Protein AF-A0A553AVE4-F1 (afdb_monomer_lite)

Structure (mmCIF, N/CA/C/O backbone):
data_AF-A0A553AVE4-F1
#
_entry.id   AF-A0A553AVE4-F1
#
loop_
_atom_site.group_PDB
_atom_site.id
_atom_site.type_symbol
_atom_site.label_atom_id
_atom_site.label_alt_id
_atom_site.label_comp_id
_atom_site.label_asym_id
_atom_site.label_entity_id
_atom_site.label_seq_id
_atom_site.pdbx_PDB_ins_code
_atom_site.Cartn_x
_atom_site.Cartn_y
_atom_site.Cartn_z
_atom_site.occupancy
_atom_site.B_iso_or_equiv
_atom_site.auth_seq_id
_atom_site.auth_comp_id
_atom_site.auth_asym_id
_atom_site.auth_atom_id
_atom_site.pdbx_PDB_model_num
ATOM 1 N N . MET A 1 1 ? -8.980 -1.947 23.702 1.00 70.31 1 MET A N 1
ATOM 2 C CA . MET A 1 1 ? -8.219 -2.643 22.634 1.00 70.31 1 MET A CA 1
ATOM 3 C C . MET A 1 1 ? -8.752 -2.371 21.223 1.00 70.31 1 MET A C 1
ATOM 5 O O . MET A 1 1 ? -7.942 -2.125 20.341 1.00 70.31 1 MET A O 1
ATOM 9 N N . GLN A 1 2 ? -10.072 -2.336 20.990 1.00 76.38 2 GLN A N 1
ATOM 10 C CA . GLN A 1 2 ? -10.651 -2.140 19.644 1.00 76.38 2 GLN A CA 1
ATOM 11 C C . GLN A 1 2 ? -10.227 -0.837 18.935 1.00 76.38 2 GLN A C 1
ATOM 13 O O . GLN A 1 2 ? -9.923 -0.867 17.747 1.00 76.38 2 GLN A O 1
ATOM 18 N N . ARG A 1 3 ? -10.111 0.289 19.659 1.00 75.25 3 ARG A N 1
ATOM 19 C CA . ARG A 1 3 ? -9.611 1.563 19.094 1.00 75.25 3 ARG A CA 1
ATOM 20 C C . ARG A 1 3 ? -8.182 1.462 18.559 1.00 75.25 3 ARG A C 1
ATOM 22 O O . ARG A 1 3 ? -7.893 1.978 17.488 1.00 75.25 3 ARG A O 1
ATOM 29 N N . PHE A 1 4 ? -7.312 0.768 19.291 1.00 80.12 4 PHE A N 1
ATOM 30 C CA . PHE A 1 4 ? -5.915 0.573 18.904 1.00 80.12 4 PHE A CA 1
ATOM 31 C C . PHE A 1 4 ? -5.814 -0.263 17.622 1.00 80.12 4 PHE A C 1
ATOM 33 O O . PHE A 1 4 ? -5.124 0.125 16.686 1.00 80.12 4 PHE A O 1
ATOM 40 N N . PHE A 1 5 ? -6.592 -1.348 17.535 1.00 82.38 5 PHE A N 1
ATOM 41 C CA . PHE A 1 5 ? -6.709 -2.153 16.316 1.0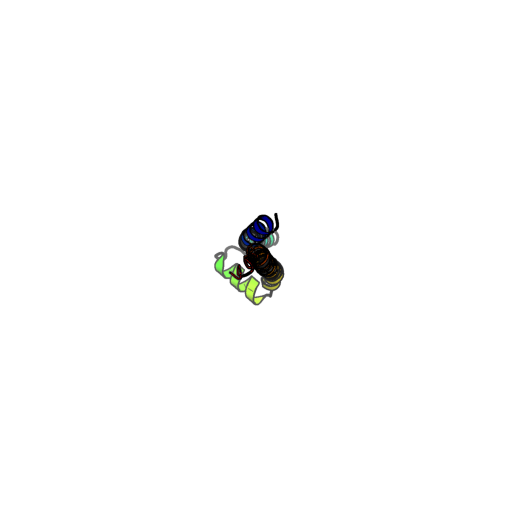0 82.38 5 PHE A CA 1
ATOM 42 C C . PHE A 1 5 ? -7.263 -1.357 15.125 1.00 82.38 5 PHE A C 1
ATOM 44 O O . PHE A 1 5 ? -6.742 -1.482 14.022 1.00 82.38 5 PHE A O 1
ATOM 51 N N . GLY A 1 6 ? -8.279 -0.512 15.335 1.00 80.50 6 GLY A N 1
ATOM 52 C CA . GLY A 1 6 ? -8.848 0.326 14.275 1.00 80.50 6 GLY A CA 1
ATOM 53 C C . GLY A 1 6 ? -7.844 1.326 13.688 1.00 80.50 6 GLY A C 1
ATOM 54 O O . GLY A 1 6 ? -7.756 1.459 12.470 1.00 80.50 6 GLY A O 1
ATOM 55 N N . ILE A 1 7 ? -7.044 1.975 14.542 1.00 84.75 7 ILE A N 1
ATOM 56 C CA . ILE A 1 7 ? -5.965 2.883 14.114 1.00 84.75 7 ILE A CA 1
ATOM 57 C C . ILE A 1 7 ? -4.870 2.107 13.374 1.00 84.75 7 ILE A C 1
ATOM 59 O O . ILE A 1 7 ? -4.422 2.535 12.314 1.00 84.75 7 ILE A O 1
ATOM 63 N N . LEU A 1 8 ? -4.471 0.945 13.896 1.00 88.69 8 LEU A N 1
ATOM 64 C CA . LEU A 1 8 ? -3.436 0.115 13.283 1.00 88.69 8 LEU A CA 1
ATOM 65 C C . LEU A 1 8 ? -3.837 -0.356 11.877 1.00 88.69 8 LEU A C 1
ATOM 67 O O . LEU A 1 8 ? -3.026 -0.280 10.961 1.00 88.69 8 LEU A O 1
ATOM 71 N N . LEU A 1 9 ? -5.097 -0.755 11.677 1.00 86.56 9 LEU A N 1
ATOM 72 C CA . LEU A 1 9 ? -5.640 -1.120 10.361 1.00 86.56 9 LEU A CA 1
ATOM 73 C C . LEU A 1 9 ? -5.665 0.067 9.383 1.00 86.56 9 LEU A C 1
ATOM 75 O O . LEU A 1 9 ? -5.334 -0.096 8.209 1.00 86.56 9 LEU A O 1
ATOM 79 N N . LEU A 1 10 ? -6.006 1.264 9.870 1.00 86.19 10 LEU A N 1
ATOM 80 C CA . LEU A 1 10 ? -6.002 2.492 9.069 1.00 86.19 10 LEU A CA 1
ATOM 81 C C . LEU A 1 10 ? -4.602 2.932 8.642 1.00 86.19 10 LEU A C 1
ATOM 83 O O . LEU A 1 10 ? -4.471 3.528 7.582 1.00 86.19 10 LEU A O 1
ATOM 87 N N . ILE A 1 11 ? -3.576 2.644 9.443 1.00 88.75 11 ILE A N 1
ATOM 88 C CA . ILE A 1 11 ? -2.173 2.908 9.098 1.00 88.75 11 ILE A CA 1
ATOM 89 C C . ILE A 1 11 ? -1.619 1.796 8.198 1.00 88.75 11 ILE A C 1
ATOM 91 O O . ILE A 1 11 ? -0.864 2.065 7.266 1.00 88.75 11 ILE A O 1
ATOM 95 N N . ALA A 1 12 ? -2.020 0.546 8.426 1.00 85.31 12 ALA A N 1
ATOM 96 C CA . ALA A 1 12 ? -1.592 -0.581 7.607 1.00 85.31 12 ALA A CA 1
ATOM 97 C C . ALA A 1 12 ? -2.077 -0.459 6.154 1.00 85.31 12 ALA A C 1
ATOM 99 O O . ALA A 1 12 ? -1.326 -0.789 5.243 1.00 85.31 12 ALA A O 1
ATOM 100 N N . ALA A 1 13 ? -3.287 0.057 5.915 1.00 85.00 13 ALA A N 1
ATOM 101 C CA . ALA A 1 13 ? -3.839 0.240 4.570 1.00 85.00 13 ALA A CA 1
ATOM 102 C C . ALA A 1 13 ? -2.964 1.108 3.626 1.00 85.00 13 ALA A C 1
ATOM 104 O O . ALA A 1 13 ? -2.615 0.622 2.547 1.00 85.00 13 ALA A O 1
ATOM 105 N N . PRO A 1 14 ? -2.557 2.348 3.977 1.00 86.44 14 PRO A N 1
ATOM 106 C CA . PRO A 1 14 ? -1.681 3.160 3.136 1.00 86.44 14 PRO A CA 1
ATOM 107 C C . PRO A 1 14 ? -0.271 2.574 3.027 1.00 86.44 14 PRO A C 1
ATOM 109 O O . PRO A 1 14 ? 0.318 2.643 1.953 1.00 86.44 14 PRO A O 1
ATOM 112 N N . ILE A 1 15 ? 0.257 1.946 4.085 1.00 89.38 15 ILE A N 1
ATOM 113 C CA . ILE A 1 15 ? 1.558 1.260 4.022 1.00 89.38 15 ILE A CA 1
ATOM 114 C C . ILE A 1 15 ? 1.507 0.118 3.006 1.00 89.38 15 ILE A C 1
ATOM 116 O O . ILE A 1 15 ? 2.422 -0.031 2.201 1.00 89.38 15 ILE A O 1
ATOM 120 N N . LEU A 1 16 ? 0.428 -0.664 3.009 1.00 86.31 16 LEU A N 1
ATOM 121 C CA . LEU A 1 16 ? 0.243 -1.784 2.095 1.00 86.31 16 LEU A CA 1
ATOM 122 C C . LEU A 1 16 ? 0.068 -1.304 0.650 1.00 86.31 16 LEU A C 1
ATOM 124 O O . LEU A 1 16 ? 0.634 -1.906 -0.256 1.00 86.31 16 LEU A O 1
ATOM 128 N N . LEU A 1 17 ? -0.628 -0.185 0.435 1.00 83.19 17 LEU A N 1
ATOM 129 C CA . LEU A 1 17 ? -0.727 0.484 -0.867 1.00 83.19 17 LEU A CA 1
ATOM 130 C C . LEU A 1 17 ? 0.637 0.950 -1.388 1.00 83.19 17 LEU A C 1
ATOM 132 O O . LEU A 1 17 ? 1.014 0.605 -2.506 1.00 83.19 17 LEU A O 1
ATOM 136 N N . ILE A 1 18 ? 1.387 1.695 -0.572 1.00 87.44 18 ILE A N 1
ATOM 137 C CA . ILE A 1 18 ? 2.712 2.215 -0.936 1.00 87.44 18 ILE A CA 1
ATOM 138 C C . ILE A 1 18 ? 3.673 1.051 -1.192 1.00 87.44 18 ILE A C 1
ATOM 140 O O . ILE A 1 18 ? 4.317 1.000 -2.235 1.00 87.44 18 ILE A O 1
ATOM 144 N N . GLY A 1 19 ? 3.723 0.079 -0.282 1.00 85.75 19 GLY A N 1
ATOM 145 C CA . GLY A 1 19 ? 4.575 -1.100 -0.403 1.00 85.75 19 GLY A CA 1
ATOM 146 C C . GLY A 1 19 ? 4.251 -1.936 -1.638 1.00 85.75 19 GLY A C 1
ATOM 147 O O . GLY A 1 19 ? 5.166 -2.367 -2.329 1.00 85.75 19 GLY A O 1
ATOM 148 N N . SER A 1 20 ? 2.969 -2.108 -1.972 1.00 83.19 20 SER A N 1
ATOM 149 C CA . SER A 1 20 ? 2.557 -2.832 -3.183 1.00 83.19 20 SER A CA 1
ATOM 150 C C . SER A 1 20 ? 2.936 -2.084 -4.458 1.00 83.19 20 SER A C 1
ATOM 152 O O . SER A 1 20 ? 3.332 -2.708 -5.438 1.00 83.19 20 SER A O 1
ATOM 154 N N . PHE A 1 21 ? 2.861 -0.752 -4.443 1.00 81.56 21 PHE A N 1
ATOM 155 C CA . PHE A 1 21 ? 3.304 0.080 -5.558 1.00 81.56 21 PHE A CA 1
ATOM 156 C C . PHE A 1 21 ? 4.822 -0.019 -5.757 1.00 81.56 21 PHE A C 1
ATOM 158 O O . PHE A 1 21 ? 5.272 -0.288 -6.866 1.00 81.56 21 PHE A O 1
ATOM 165 N N . LEU A 1 22 ? 5.614 0.091 -4.684 1.00 82.75 22 LEU A N 1
ATOM 166 C CA . LEU A 1 22 ? 7.063 -0.132 -4.741 1.00 82.75 22 LEU A CA 1
ATOM 167 C C . LEU A 1 22 ? 7.406 -1.555 -5.200 1.00 82.75 22 LEU A C 1
ATOM 169 O O . LEU A 1 22 ? 8.264 -1.729 -6.059 1.00 82.75 22 LEU A O 1
ATOM 173 N N . ALA A 1 23 ? 6.727 -2.574 -4.675 1.00 82.19 23 ALA A N 1
ATOM 174 C CA . ALA A 1 23 ? 6.958 -3.959 -5.076 1.00 82.19 23 ALA A CA 1
ATOM 175 C C . ALA A 1 23 ? 6.667 -4.166 -6.568 1.00 82.19 23 ALA A C 1
ATOM 177 O O . ALA A 1 23 ? 7.434 -4.834 -7.252 1.00 82.19 23 ALA A O 1
ATOM 178 N N . PHE A 1 24 ? 5.605 -3.549 -7.090 1.00 80.06 24 PHE A N 1
ATOM 179 C CA . PHE A 1 24 ? 5.292 -3.573 -8.516 1.00 80.06 24 PHE A CA 1
ATOM 180 C C . PHE A 1 24 ? 6.377 -2.892 -9.359 1.00 80.06 24 PHE A C 1
ATOM 182 O O . PHE A 1 24 ? 6.767 -3.444 -10.383 1.00 80.06 24 PHE A O 1
ATOM 189 N N . PHE A 1 25 ? 6.912 -1.748 -8.910 1.00 75.06 25 PHE A N 1
ATOM 190 C CA . PHE A 1 25 ? 8.056 -1.085 -9.549 1.00 75.06 25 PHE A CA 1
ATOM 191 C C . PHE A 1 25 ? 9.262 -2.023 -9.648 1.00 75.06 25 PHE A C 1
ATOM 193 O O . PHE A 1 25 ? 9.774 -2.253 -10.741 1.00 75.06 25 PHE A O 1
ATOM 200 N N . TYR A 1 26 ? 9.662 -2.613 -8.522 1.00 76.31 26 TYR A N 1
ATOM 201 C CA . TYR A 1 26 ? 10.796 -3.531 -8.476 1.00 76.31 26 TYR A CA 1
ATOM 202 C C . TYR A 1 26 ? 10.569 -4.781 -9.323 1.00 76.31 26 TYR A C 1
ATOM 204 O O . TYR A 1 26 ? 11.479 -5.205 -10.023 1.00 76.31 26 TYR A O 1
ATOM 212 N N . LEU A 1 27 ? 9.371 -5.371 -9.287 1.00 76.50 27 LEU A N 1
ATOM 213 C CA . LEU A 1 27 ? 9.045 -6.553 -10.086 1.00 76.50 27 LEU A CA 1
ATOM 214 C C . LEU A 1 27 ? 9.066 -6.258 -11.586 1.00 76.50 27 LEU A C 1
ATOM 216 O O . LEU A 1 27 ? 9.524 -7.106 -12.347 1.00 76.50 27 LEU A O 1
ATOM 220 N N . LEU A 1 28 ? 8.611 -5.074 -12.009 1.00 73.88 28 LEU A N 1
ATOM 221 C CA . LEU A 1 28 ? 8.700 -4.652 -13.406 1.00 73.88 28 LEU A CA 1
ATOM 222 C C . LEU A 1 28 ? 10.156 -4.547 -13.865 1.00 73.88 28 LEU A C 1
ATOM 224 O O . LEU A 1 28 ? 10.507 -5.082 -14.915 1.00 73.88 28 LEU A O 1
ATOM 228 N N . GLU A 1 29 ? 11.008 -3.898 -13.069 1.00 71.06 29 GLU A N 1
ATOM 229 C CA . GLU A 1 29 ? 12.436 -3.781 -13.375 1.00 71.06 29 GLU A CA 1
ATOM 230 C C . GLU A 1 29 ? 13.132 -5.148 -13.370 1.00 71.06 29 GLU A C 1
ATOM 232 O O . GLU A 1 29 ? 13.930 -5.437 -14.262 1.00 71.06 29 GLU A O 1
ATOM 237 N N . LEU A 1 30 ? 12.789 -6.027 -12.423 1.00 70.44 30 LEU A N 1
ATOM 238 C CA . LEU A 1 30 ? 13.340 -7.381 -12.346 1.00 70.44 30 LEU A CA 1
ATOM 239 C C . LEU A 1 30 ? 12.924 -8.236 -13.552 1.00 70.44 30 LEU A C 1
ATOM 241 O O . LEU A 1 30 ? 13.754 -8.937 -14.130 1.00 70.44 30 LEU A O 1
ATOM 245 N N . ALA A 1 31 ? 11.653 -8.155 -13.959 1.00 67.50 31 ALA A N 1
ATOM 246 C CA . ALA A 1 31 ? 11.135 -8.851 -15.133 1.00 67.50 31 ALA A CA 1
ATOM 247 C C . ALA A 1 31 ? 11.804 -8.353 -16.427 1.00 67.50 31 ALA A C 1
ATOM 249 O O . ALA A 1 31 ? 12.171 -9.162 -17.278 1.00 67.50 31 ALA A O 1
ATOM 250 N N . CYS A 1 32 ? 12.038 -7.041 -16.534 1.00 66.31 32 CYS A N 1
ATOM 251 C CA . CYS A 1 32 ? 12.823 -6.425 -17.606 1.00 66.31 32 CYS A CA 1
ATOM 252 C C . CYS A 1 32 ? 14.294 -6.875 -17.605 1.00 66.31 32 CYS A C 1
ATOM 254 O O . CYS A 1 32 ? 14.885 -7.049 -18.666 1.00 66.31 32 CYS A O 1
ATOM 256 N N . GLY A 1 33 ? 14.904 -7.054 -16.429 1.00 58.97 33 GLY A N 1
ATOM 257 C CA . GLY A 1 33 ? 16.310 -7.448 -16.295 1.00 58.97 33 GLY A CA 1
ATOM 258 C C . GLY A 1 33 ? 16.587 -8.919 -16.619 1.00 58.97 33 GLY A C 1
ATOM 259 O O . GLY A 1 33 ? 17.704 -9.262 -17.000 1.00 58.97 33 GLY A O 1
ATOM 260 N N . MET A 1 34 ? 15.583 -9.792 -16.490 1.00 61.19 34 MET A N 1
ATOM 261 C CA . MET A 1 34 ? 15.718 -11.233 -16.734 1.00 61.19 34 MET A CA 1
ATOM 262 C C . MET A 1 34 ? 15.442 -11.655 -18.183 1.00 61.19 34 MET A C 1
ATOM 264 O O . MET A 1 34 ? 15.887 -12.731 -18.583 1.00 61.19 34 MET A O 1
ATOM 268 N N . ASN A 1 35 ? 14.742 -10.836 -18.976 1.00 53.53 35 ASN A N 1
ATOM 269 C CA . ASN A 1 35 ? 14.504 -11.109 -20.392 1.00 53.53 35 ASN A CA 1
ATOM 270 C C . ASN A 1 35 ? 15.376 -10.176 -21.241 1.00 53.53 35 ASN A C 1
ATOM 272 O O . ASN A 1 35 ? 15.123 -8.983 -21.372 1.00 53.53 35 ASN A O 1
ATOM 276 N N . THR A 1 36 ? 16.470 -10.725 -21.758 1.00 49.84 36 THR A N 1
ATOM 277 C CA . THR A 1 36 ? 17.508 -10.009 -22.500 1.00 49.84 36 THR A CA 1
ATOM 278 C C . THR A 1 36 ? 16.936 -9.244 -23.697 1.00 49.84 36 THR A C 1
ATOM 280 O O . THR A 1 36 ? 16.242 -9.839 -24.516 1.00 49.84 36 THR A O 1
ATOM 283 N N . THR A 1 37 ? 17.350 -7.976 -23.834 1.00 47.41 37 THR A N 1
ATOM 284 C CA . THR A 1 37 ? 17.031 -6.970 -24.875 1.00 47.41 37 THR A CA 1
ATOM 285 C C . THR A 1 37 ? 15.794 -6.097 -24.598 1.00 47.41 37 THR A C 1
ATOM 287 O O . THR A 1 37 ? 14.668 -6.507 -24.834 1.00 47.41 37 THR A O 1
ATOM 290 N N . GLY A 1 38 ? 15.995 -4.841 -24.164 1.00 46.00 38 GLY A N 1
ATOM 291 C CA . GLY A 1 38 ? 15.020 -3.782 -24.485 1.00 46.00 38 GLY A CA 1
ATOM 292 C C . GLY A 1 38 ? 14.698 -2.702 -23.452 1.00 46.00 38 GLY A C 1
ATOM 293 O O . GLY A 1 38 ? 14.364 -1.600 -23.875 1.00 46.00 38 GLY A O 1
ATOM 294 N N . CYS A 1 39 ? 14.823 -2.916 -22.139 1.00 53.91 39 CYS A N 1
ATOM 295 C CA . CYS A 1 39 ? 14.399 -1.890 -21.166 1.00 53.91 39 CYS A CA 1
ATOM 296 C C . CYS A 1 39 ? 15.472 -0.799 -20.940 1.00 53.91 39 CYS A C 1
ATOM 298 O O . CYS A 1 39 ? 15.914 -0.553 -19.826 1.00 53.91 39 CYS A O 1
ATOM 300 N N . HIS A 1 40 ? 15.890 -0.126 -22.018 1.00 51.72 40 HIS A N 1
ATOM 301 C CA . HIS A 1 40 ? 16.520 1.204 -21.978 1.00 51.72 40 HIS A CA 1
ATOM 302 C C . HIS A 1 40 ? 15.471 2.328 -22.084 1.00 51.72 40 HIS A C 1
ATOM 304 O O . HIS A 1 40 ? 15.801 3.482 -22.356 1.00 51.72 40 HIS A O 1
ATOM 310 N N . GLN A 1 41 ? 14.190 2.005 -21.914 1.00 55.78 41 GLN A N 1
ATOM 311 C CA . GLN A 1 41 ? 13.122 2.992 -21.913 1.00 55.78 41 GLN A CA 1
ATOM 312 C C . GLN A 1 41 ? 13.021 3.682 -20.553 1.00 55.78 41 GLN A C 1
ATOM 314 O O . GLN A 1 41 ? 13.205 3.065 -19.504 1.00 55.78 41 GLN A O 1
ATOM 319 N N . ALA A 1 42 ? 12.708 4.980 -20.577 1.00 58.78 42 ALA A N 1
ATOM 320 C CA . ALA A 1 42 ? 12.392 5.737 -19.374 1.00 58.78 42 ALA A CA 1
ATOM 321 C C . ALA A 1 42 ? 11.292 5.004 -18.595 1.00 58.78 42 ALA A C 1
ATOM 323 O O . ALA A 1 42 ? 10.313 4.560 -19.195 1.00 58.78 42 ALA A O 1
ATOM 324 N N . THR A 1 43 ? 11.430 4.914 -17.271 1.00 60.19 43 THR A N 1
ATOM 325 C CA . THR A 1 43 ? 10.546 4.164 -16.361 1.00 60.19 43 THR A CA 1
ATOM 326 C C . THR A 1 43 ? 9.059 4.387 -16.670 1.00 60.19 43 THR A C 1
ATOM 328 O O . THR A 1 43 ? 8.271 3.452 -16.623 1.00 60.19 43 THR A O 1
ATOM 331 N N . GLY A 1 44 ? 8.675 5.595 -17.108 1.00 59.25 44 GLY A N 1
ATOM 332 C CA . GLY A 1 44 ? 7.314 5.938 -17.540 1.00 59.25 44 GLY A CA 1
ATOM 333 C C . GLY A 1 44 ? 6.728 5.110 -18.699 1.00 59.25 44 GLY A C 1
ATOM 334 O O . GLY A 1 44 ? 5.522 4.873 -18.704 1.00 59.25 44 GLY A O 1
ATOM 335 N N . GLN A 1 45 ? 7.533 4.645 -19.660 1.00 61.72 45 GLN A N 1
ATOM 336 C CA . GLN A 1 45 ? 7.041 3.832 -20.785 1.00 61.72 45 GLN A CA 1
ATOM 337 C C . GLN A 1 45 ? 6.774 2.380 -20.376 1.00 61.72 45 GLN A C 1
ATOM 339 O O . GLN A 1 45 ? 5.783 1.802 -20.813 1.00 61.72 45 GLN A O 1
ATOM 344 N N . LEU A 1 46 ? 7.559 1.842 -19.440 1.00 64.12 46 LEU A N 1
ATOM 345 C CA . LEU A 1 46 ? 7.336 0.510 -18.872 1.00 64.12 46 LEU A CA 1
ATOM 346 C C . LEU A 1 46 ? 6.006 0.433 -18.105 1.00 64.12 46 LEU A C 1
ATOM 348 O O . LEU A 1 46 ? 5.279 -0.554 -18.212 1.00 64.12 46 LEU A O 1
ATOM 352 N N . TYR A 1 47 ? 5.624 1.504 -17.398 1.00 64.25 47 TYR A N 1
ATOM 353 C CA . TYR A 1 47 ? 4.291 1.591 -16.789 1.00 64.25 47 TYR A CA 1
ATOM 354 C C . TYR A 1 47 ? 3.183 1.663 -17.832 1.00 64.25 47 TYR A C 1
ATOM 356 O O . TYR A 1 47 ? 2.165 0.997 -17.667 1.00 64.25 47 TYR A O 1
ATOM 364 N N . ALA A 1 48 ? 3.359 2.441 -18.902 1.00 63.66 48 ALA A N 1
ATOM 365 C CA . ALA A 1 48 ? 2.359 2.537 -19.965 1.00 63.66 48 ALA A CA 1
ATOM 366 C C . ALA A 1 48 ? 2.114 1.173 -20.638 1.00 63.66 48 ALA A C 1
ATOM 368 O O . ALA A 1 48 ? 0.965 0.792 -20.877 1.00 63.66 48 ALA A O 1
ATOM 369 N N . GLU A 1 49 ? 3.171 0.394 -20.863 1.00 66.94 49 GLU A N 1
ATOM 370 C CA . GLU A 1 49 ? 3.068 -0.971 -21.384 1.00 66.94 49 GLU A CA 1
ATOM 371 C C . GLU A 1 49 ? 2.445 -1.940 -20.370 1.00 66.94 49 GLU A C 1
ATOM 373 O O . GLU A 1 49 ? 1.571 -2.730 -20.723 1.00 66.94 49 GLU A O 1
ATOM 378 N N . ALA A 1 50 ? 2.786 -1.848 -19.084 1.00 65.62 50 ALA A N 1
ATOM 379 C CA . ALA A 1 50 ? 2.152 -2.655 -18.037 1.00 65.62 50 ALA A CA 1
ATOM 380 C C . ALA A 1 50 ? 0.654 -2.334 -17.839 1.00 65.62 50 ALA A C 1
ATOM 382 O O . ALA A 1 50 ? -0.145 -3.213 -17.506 1.00 65.62 50 ALA A O 1
ATOM 383 N N . ILE A 1 51 ? 0.252 -1.080 -18.064 1.00 65.75 51 ILE A N 1
ATOM 384 C CA . ILE A 1 51 ? -1.153 -0.652 -18.031 1.00 65.75 51 ILE A CA 1
ATOM 385 C C . ILE A 1 51 ? -1.908 -1.230 -19.232 1.00 65.75 51 ILE A C 1
ATOM 387 O O . ILE A 1 51 ? -2.992 -1.787 -19.067 1.00 65.75 51 ILE A O 1
ATO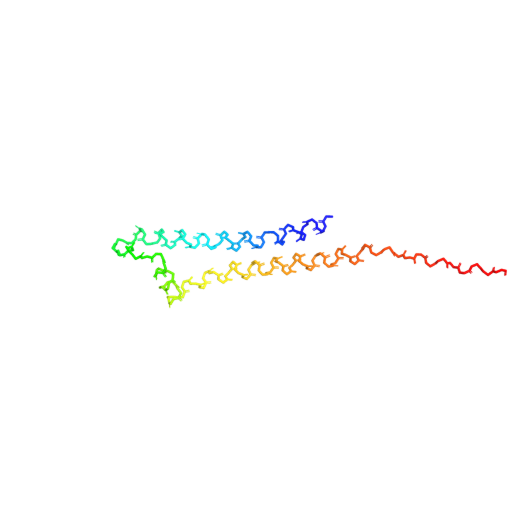M 391 N N . THR A 1 52 ? -1.333 -1.131 -20.430 1.00 66.50 52 THR A N 1
ATOM 392 C CA . THR A 1 52 ? -1.973 -1.584 -21.677 1.00 66.50 52 THR A CA 1
ATOM 393 C C . THR A 1 52 ? -1.989 -3.106 -21.830 1.00 66.50 52 THR A C 1
ATOM 395 O O . THR A 1 52 ? -2.947 -3.650 -22.371 1.00 66.50 52 THR A O 1
ATOM 398 N N . SER A 1 53 ? -0.992 -3.809 -21.287 1.00 68.75 53 SER A N 1
ATOM 399 C CA . SER A 1 53 ? -0.927 -5.280 -21.250 1.00 68.75 53 SER A CA 1
ATOM 400 C C . SER A 1 53 ? -1.815 -5.919 -20.175 1.00 68.75 53 SER A C 1
ATOM 402 O O . SER A 1 53 ? -1.924 -7.142 -20.113 1.00 68.75 53 SER A O 1
ATOM 404 N N . GLY A 1 54 ? -2.457 -5.120 -19.316 1.00 64.38 54 GLY A N 1
ATOM 405 C CA . GLY A 1 54 ? -3.325 -5.621 -18.248 1.00 64.38 54 GLY A CA 1
ATOM 406 C C . GLY A 1 54 ? -2.584 -6.112 -16.999 1.00 64.38 54 GLY A C 1
ATOM 407 O O . GLY A 1 54 ? -3.234 -6.542 -16.045 1.00 64.38 54 GLY A O 1
ATOM 408 N N . ALA A 1 55 ? -1.253 -5.985 -16.934 1.00 67.75 55 ALA A N 1
ATOM 409 C CA . ALA A 1 55 ? -0.465 -6.308 -15.739 1.00 67.75 55 ALA A CA 1
ATOM 410 C C . ALA A 1 55 ? -0.850 -5.441 -14.521 1.00 67.75 55 ALA A C 1
ATOM 412 O O . ALA A 1 55 ? -0.681 -5.860 -13.375 1.00 67.75 55 ALA A O 1
ATOM 413 N N . ILE A 1 56 ? -1.466 -4.273 -14.750 1.00 68.50 56 ILE A N 1
ATOM 414 C CA . ILE A 1 56 ? -2.064 -3.434 -13.700 1.00 68.50 56 ILE A CA 1
ATOM 415 C C . ILE A 1 56 ? -3.176 -4.136 -12.903 1.00 68.50 56 ILE A C 1
ATOM 417 O O . ILE A 1 56 ? -3.462 -3.739 -11.775 1.00 68.50 56 ILE A O 1
ATOM 421 N N . ALA A 1 57 ? -3.769 -5.219 -13.420 1.00 71.56 57 ALA A N 1
ATOM 422 C CA . ALA A 1 57 ? -4.731 -6.023 -12.667 1.00 71.56 57 ALA A CA 1
ATOM 423 C C . ALA A 1 57 ? -4.131 -6.592 -11.366 1.00 71.56 57 ALA A C 1
ATOM 425 O O . ALA A 1 57 ? -4.846 -6.775 -10.382 1.00 71.56 57 ALA A O 1
ATOM 426 N N . ILE A 1 58 ? -2.808 -6.789 -11.320 1.00 72.88 58 ILE A N 1
ATOM 427 C CA . ILE A 1 58 ? -2.086 -7.230 -10.118 1.00 72.88 58 ILE A CA 1
ATOM 428 C C . ILE A 1 58 ? -2.173 -6.173 -9.002 1.00 72.88 58 ILE A C 1
ATOM 430 O O . ILE A 1 58 ? -2.197 -6.532 -7.828 1.00 72.88 58 ILE A O 1
ATOM 434 N N . LEU A 1 59 ? -2.309 -4.884 -9.344 1.00 73.69 59 LEU A N 1
ATOM 435 C CA . LEU A 1 59 ? -2.489 -3.788 -8.382 1.00 73.69 59 LEU A CA 1
ATOM 436 C C . LEU A 1 59 ? -3.925 -3.690 -7.833 1.00 73.69 59 LEU A C 1
ATOM 438 O O . LEU A 1 59 ? -4.137 -3.056 -6.798 1.00 73.69 59 LEU A O 1
ATOM 442 N N . LEU A 1 60 ? -4.908 -4.357 -8.450 1.00 79.06 60 LEU A N 1
ATOM 443 C CA . LEU A 1 60 ? -6.290 -4.369 -7.950 1.00 79.06 60 LEU A CA 1
ATOM 444 C C . LEU A 1 60 ? -6.422 -5.149 -6.640 1.00 79.06 60 LEU A C 1
ATOM 446 O O . LEU A 1 60 ? -7.180 -4.746 -5.761 1.00 79.06 60 LEU A O 1
ATOM 450 N N . VAL A 1 61 ? -5.666 -6.240 -6.485 1.00 83.56 61 VAL A N 1
ATOM 451 C CA . VAL A 1 61 ? -5.677 -7.073 -5.272 1.00 83.56 61 VAL A CA 1
ATOM 452 C C . VAL A 1 61 ? -5.235 -6.282 -4.030 1.00 83.56 61 VAL A C 1
ATOM 454 O O . VAL A 1 61 ? -6.009 -6.222 -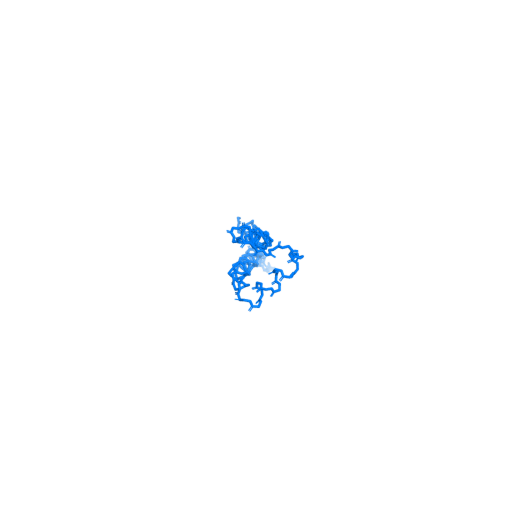3.070 1.00 83.56 61 VAL A O 1
ATOM 457 N N . PRO A 1 62 ? -4.059 -5.622 -4.009 1.00 82.50 62 PRO A N 1
ATOM 458 C CA . PRO A 1 62 ? -3.657 -4.811 -2.867 1.00 82.50 62 PRO A CA 1
ATOM 459 C C . PRO A 1 62 ? -4.543 -3.574 -2.680 1.00 82.50 62 PRO A C 1
ATOM 461 O O . PRO A 1 62 ? -4.778 -3.190 -1.536 1.00 82.50 62 PRO A O 1
ATOM 464 N N . MET A 1 63 ? -5.102 -2.985 -3.749 1.00 82.81 63 MET A N 1
ATOM 465 C CA . MET A 1 63 ? -6.096 -1.909 -3.617 1.00 82.81 63 MET A CA 1
ATOM 466 C C . MET A 1 63 ? -7.363 -2.375 -2.895 1.00 82.81 63 MET A C 1
ATOM 468 O O . MET A 1 63 ? -7.811 -1.716 -1.957 1.00 82.81 63 MET A O 1
ATOM 472 N N . ALA A 1 64 ? -7.928 -3.513 -3.301 1.00 86.62 64 ALA A N 1
ATOM 473 C CA . ALA A 1 64 ? -9.115 -4.081 -2.671 1.00 86.62 64 ALA A CA 1
ATOM 474 C C . ALA A 1 64 ? -8.846 -4.439 -1.203 1.00 86.62 64 ALA A C 1
ATOM 476 O O . ALA A 1 64 ? -9.668 -4.147 -0.333 1.00 86.62 64 ALA A O 1
ATOM 477 N N . LEU A 1 65 ? -7.669 -5.003 -0.912 1.00 85.75 65 LEU A N 1
ATOM 478 C CA . LEU A 1 65 ? -7.258 -5.334 0.449 1.00 85.75 65 LEU A CA 1
ATOM 479 C C . LEU A 1 65 ? -7.092 -4.076 1.315 1.00 85.75 65 LEU A C 1
ATOM 481 O O . LEU A 1 65 ? -7.610 -4.025 2.429 1.00 85.75 65 LEU A O 1
ATOM 485 N N . ALA A 1 66 ? -6.429 -3.037 0.802 1.00 85.88 66 ALA A N 1
ATOM 486 C CA . ALA A 1 66 ? -6.263 -1.769 1.506 1.00 85.88 66 ALA A CA 1
ATOM 487 C C . ALA A 1 66 ? -7.614 -1.083 1.772 1.00 85.88 66 ALA A C 1
ATOM 489 O O . ALA A 1 66 ? -7.848 -0.595 2.880 1.00 85.88 66 ALA A O 1
ATOM 490 N N . ALA A 1 67 ? -8.530 -1.101 0.799 1.00 86.19 67 ALA A N 1
ATOM 491 C CA . ALA A 1 67 ? -9.881 -0.571 0.963 1.00 86.19 67 ALA A CA 1
ATOM 492 C C . ALA A 1 67 ? -10.676 -1.345 2.027 1.00 86.19 67 ALA A C 1
ATOM 494 O O . ALA A 1 67 ? -11.309 -0.732 2.888 1.00 86.19 67 ALA A O 1
ATOM 495 N N . ALA A 1 68 ? -10.598 -2.679 2.020 1.00 88.19 68 ALA A N 1
ATOM 496 C CA . ALA A 1 68 ? -11.245 -3.523 3.019 1.00 88.19 68 ALA A CA 1
ATOM 497 C C . ALA A 1 68 ? -10.693 -3.265 4.432 1.00 88.19 68 ALA A C 1
ATOM 499 O O . ALA A 1 68 ? -11.470 -3.103 5.373 1.00 88.19 68 ALA A O 1
ATOM 500 N N . LEU A 1 69 ? -9.368 -3.161 4.584 1.00 87.62 69 LEU A N 1
ATOM 501 C CA . LEU A 1 69 ? -8.712 -2.869 5.864 1.00 87.62 69 LEU A CA 1
ATOM 502 C C . LEU A 1 69 ? -9.067 -1.471 6.384 1.00 87.62 69 LEU A C 1
ATOM 504 O O . LEU A 1 69 ? -9.378 -1.318 7.565 1.00 87.62 69 LEU A O 1
ATOM 508 N N . GLY A 1 70 ? -9.084 -0.463 5.508 1.00 85.94 70 GLY A N 1
ATOM 509 C CA . GLY A 1 70 ? -9.495 0.896 5.855 1.00 85.94 70 GLY A CA 1
ATOM 510 C C . GLY A 1 70 ? -10.964 0.970 6.282 1.00 85.94 70 GLY A C 1
ATOM 511 O O . GLY A 1 70 ? -11.276 1.552 7.322 1.00 85.94 70 GLY A O 1
ATOM 512 N N . ALA A 1 71 ? -11.865 0.321 5.534 1.00 88.94 71 ALA A N 1
ATOM 513 C CA . ALA A 1 71 ? -13.286 0.248 5.870 1.00 88.94 71 ALA A CA 1
ATOM 514 C C . ALA A 1 71 ? -13.522 -0.478 7.205 1.00 88.94 71 ALA A C 1
ATOM 516 O O . ALA A 1 71 ? -14.297 -0.005 8.041 1.00 88.94 71 ALA A O 1
ATOM 517 N N . LEU A 1 72 ? -12.813 -1.586 7.438 1.00 88.06 72 LEU A N 1
ATOM 518 C CA . LEU A 1 72 ? -12.884 -2.349 8.682 1.00 88.06 72 LEU A CA 1
ATOM 519 C C . LEU A 1 72 ? -12.348 -1.540 9.873 1.00 88.06 72 LEU A C 1
ATOM 521 O O . LEU A 1 72 ? -12.996 -1.485 10.920 1.00 88.06 72 LEU A O 1
ATOM 525 N N . GLY A 1 73 ? -11.204 -0.869 9.709 1.00 85.62 73 GLY A N 1
ATOM 526 C CA . GLY A 1 73 ? -10.610 -0.004 10.730 1.00 85.62 73 GLY A CA 1
ATOM 527 C C . GLY A 1 73 ? -11.527 1.160 11.107 1.00 85.62 73 GLY A C 1
ATOM 528 O O . GLY A 1 73 ? -11.768 1.413 12.289 1.00 85.62 73 GLY A O 1
ATOM 529 N N . TRP A 1 74 ? -12.129 1.812 10.111 1.00 86.12 74 TRP A N 1
ATOM 530 C CA . TRP A 1 74 ? -13.105 2.882 10.316 1.00 86.12 74 TRP A CA 1
ATOM 531 C C . TRP A 1 74 ? -14.369 2.402 11.041 1.00 86.12 74 TRP A C 1
ATOM 533 O O . TRP A 1 74 ? -14.859 3.053 11.967 1.00 86.12 74 TRP A O 1
ATOM 543 N N . TRP A 1 75 ? -14.888 1.235 10.662 1.00 86.94 75 TRP A N 1
ATOM 544 C CA . TRP A 1 75 ? -16.055 0.638 11.306 1.00 86.94 75 TRP A CA 1
ATOM 545 C C . TRP A 1 75 ? -15.790 0.263 12.772 1.00 86.94 75 TRP A C 1
ATOM 547 O O . TRP A 1 75 ? -16.615 0.550 13.644 1.00 86.94 75 TRP A O 1
ATOM 557 N N . LEU A 1 76 ? -14.612 -0.298 13.066 1.00 84.56 76 LEU A N 1
ATOM 558 C CA . LEU A 1 76 ? -14.162 -0.594 14.430 1.00 84.56 76 LEU A CA 1
ATOM 559 C C . LEU A 1 76 ? -14.069 0.671 15.289 1.00 84.56 76 LEU A C 1
ATOM 561 O O . LEU A 1 76 ? -14.493 0.661 16.448 1.00 84.56 76 LEU A O 1
ATOM 565 N N . LEU A 1 77 ? -13.569 1.775 14.727 1.00 82.75 77 LEU A N 1
ATOM 566 C CA . LEU A 1 77 ? -13.504 3.059 15.424 1.00 82.75 77 LEU A CA 1
ATOM 567 C C . LEU A 1 77 ? -14.891 3.620 15.741 1.00 82.75 77 LEU A C 1
ATOM 569 O O . LEU A 1 77 ? -15.114 4.062 16.869 1.00 82.75 77 LEU A O 1
ATOM 573 N N . ARG A 1 78 ? -15.840 3.542 14.798 1.00 82.88 78 ARG A N 1
ATOM 574 C CA . ARG A 1 78 ? -17.227 3.979 15.031 1.00 82.88 78 ARG A CA 1
ATOM 575 C C . ARG A 1 78 ? -17.907 3.189 16.146 1.00 82.88 78 ARG A C 1
ATOM 577 O O . ARG A 1 78 ? -18.512 3.793 17.027 1.00 82.88 78 ARG A O 1
ATOM 584 N N . ARG A 1 79 ? -17.780 1.858 16.151 1.00 79.12 79 ARG A N 1
ATOM 585 C CA . ARG A 1 79 ? -18.347 1.017 17.222 1.00 79.12 79 ARG A CA 1
ATOM 586 C C . ARG A 1 79 ? -17.725 1.324 18.578 1.00 79.12 79 ARG A C 1
ATOM 588 O O . ARG A 1 79 ? -18.436 1.525 19.553 1.00 79.12 79 ARG A O 1
ATOM 595 N N . SER A 1 80 ? -16.405 1.480 18.606 1.00 68.88 80 SER A N 1
ATOM 596 C CA . SER A 1 80 ? -15.682 1.820 19.831 1.00 68.88 80 SER A CA 1
ATOM 597 C C . SER A 1 80 ? -16.038 3.206 20.389 1.00 68.88 80 SER A C 1
ATOM 599 O O . SER A 1 80 ? -15.732 3.495 21.544 1.00 68.88 80 SER A O 1
ATOM 601 N N . ALA A 1 81 ? -16.585 4.116 19.578 1.00 61.81 81 ALA A N 1
ATOM 602 C CA . ALA A 1 81 ? -17.059 5.424 20.031 1.00 61.81 81 ALA A CA 1
ATOM 603 C C . ALA A 1 81 ? -18.445 5.332 20.694 1.00 61.81 81 ALA A C 1
ATOM 605 O O . ALA A 1 81 ? -18.679 6.005 21.698 1.00 61.81 81 ALA A O 1
ATOM 606 N N . ALA A 1 82 ? -19.321 4.458 20.187 1.00 60.28 82 ALA A N 1
ATOM 607 C CA . ALA A 1 82 ? -20.670 4.253 20.715 1.00 60.28 82 ALA A CA 1
ATOM 608 C C . ALA A 1 82 ? -20.674 3.672 22.143 1.00 60.28 82 ALA A C 1
ATOM 610 O O . ALA A 1 82 ? -21.454 4.126 22.974 1.00 60.28 82 ALA A O 1
ATOM 611 N N . ASP A 1 83 ? -19.746 2.764 22.462 1.00 57.03 83 ASP A N 1
ATOM 612 C CA . ASP A 1 83 ? -19.623 2.166 23.806 1.00 57.03 83 ASP A CA 1
ATOM 613 C C . ASP A 1 83 ? -19.095 3.132 24.883 1.00 57.03 83 ASP A C 1
ATOM 615 O O . ASP A 1 83 ? -19.102 2.808 26.067 1.00 57.03 83 ASP A O 1
ATOM 619 N N . SER A 1 84 ? -18.617 4.324 24.504 1.00 57.56 84 SER A N 1
ATOM 620 C CA . SER A 1 84 ? -18.076 5.303 25.460 1.00 57.56 84 SER A CA 1
ATOM 621 C C . SER A 1 84 ? -19.059 6.389 25.890 1.00 57.56 84 SER A C 1
ATOM 623 O O . SER A 1 84 ? -18.657 7.295 26.616 1.00 57.56 84 SER A O 1
ATOM 625 N N . ILE A 1 85 ? -20.325 6.327 25.464 1.00 57.38 85 ILE A N 1
ATOM 626 C CA . ILE A 1 85 ? -21.357 7.233 25.976 1.00 57.38 85 ILE A CA 1
ATOM 627 C C . ILE A 1 85 ? -21.663 6.795 27.414 1.00 57.38 85 ILE A C 1
ATOM 629 O O . ILE A 1 85 ? -22.211 5.705 27.595 1.00 57.38 85 ILE A O 1
ATOM 633 N N . PRO A 1 86 ? -21.334 7.591 28.452 1.00 49.62 86 PRO A N 1
ATOM 634 C CA . PRO A 1 86 ? -21.809 7.275 29.785 1.00 49.62 86 PRO A CA 1
ATOM 635 C C . PRO A 1 86 ? -23.333 7.334 29.729 1.00 49.62 86 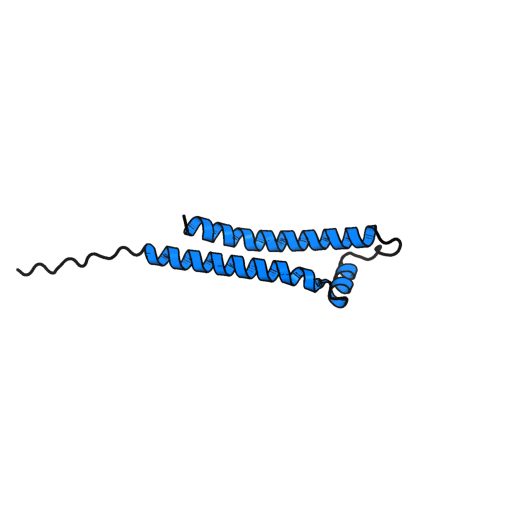PRO A C 1
ATOM 637 O O . PRO A 1 86 ? -23.908 8.368 29.379 1.00 49.62 86 PRO A O 1
ATOM 640 N N . VAL A 1 87 ? -23.991 6.217 30.043 1.00 59.09 87 VAL A N 1
ATOM 641 C CA . VAL A 1 87 ? -25.409 6.221 30.395 1.00 59.09 87 VAL A CA 1
ATOM 642 C C . VAL A 1 87 ? -25.529 7.239 31.518 1.00 59.09 87 VAL A C 1
ATOM 644 O O . VAL A 1 87 ? -25.094 6.989 32.640 1.00 59.09 87 VAL A O 1
ATOM 647 N N . ARG A 1 88 ? -26.038 8.429 31.189 1.00 56.09 88 ARG A N 1
ATOM 648 C CA . ARG A 1 88 ? -26.432 9.430 32.168 1.00 56.09 88 ARG A CA 1
ATOM 649 C C . ARG A 1 88 ? -27.514 8.742 32.981 1.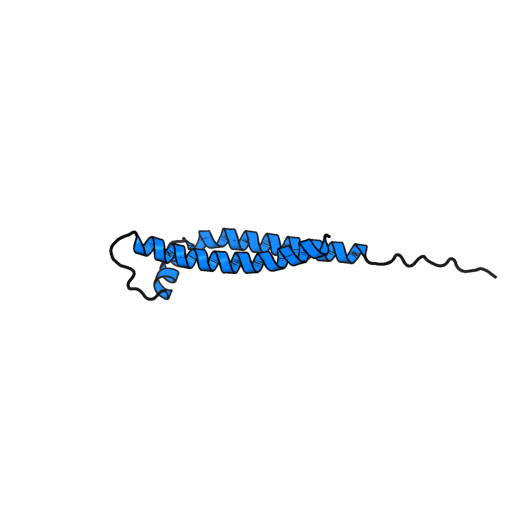00 56.09 88 ARG A C 1
ATOM 651 O O . ARG A 1 88 ? -28.642 8.627 32.511 1.00 56.09 88 ARG A O 1
ATOM 658 N N . THR A 1 89 ? -27.135 8.186 34.128 1.00 56.59 89 THR A N 1
ATOM 659 C CA . THR A 1 89 ? -28.062 7.679 35.131 1.00 56.59 89 THR A CA 1
ATOM 660 C C . THR A 1 89 ? -29.064 8.794 35.347 1.00 56.59 89 THR A C 1
ATOM 662 O O . THR A 1 89 ? -28.706 9.864 35.835 1.00 56.59 89 THR A O 1
ATOM 665 N N . ALA A 1 90 ? -30.277 8.591 34.837 1.00 58.16 90 ALA A N 1
ATOM 666 C CA . ALA A 1 90 ? -31.380 9.491 35.066 1.00 58.16 90 ALA A CA 1
ATOM 667 C C . ALA A 1 90 ? -31.573 9.518 36.579 1.00 58.16 90 ALA A C 1
ATOM 669 O O . ALA A 1 90 ? -32.005 8.531 37.171 1.00 58.16 90 ALA A O 1
ATOM 670 N N . GLU A 1 91 ? -31.148 10.611 37.199 1.00 59.09 91 GLU A N 1
ATOM 671 C CA . GLU A 1 91 ? -31.446 10.893 38.589 1.00 59.09 91 GLU A CA 1
ATOM 672 C C . GLU A 1 91 ? -32.975 10.898 38.702 1.00 59.09 91 GLU A C 1
ATOM 674 O O . GLU A 1 91 ? -33.629 11.659 37.974 1.00 59.09 91 GLU A O 1
ATOM 679 N N . PRO A 1 92 ? -33.583 9.988 39.485 1.00 60.94 92 PRO A N 1
ATOM 680 C CA . PRO A 1 92 ? -35.024 9.992 39.634 1.00 60.94 92 PRO A CA 1
ATOM 681 C C . PRO A 1 92 ? -35.412 11.330 40.272 1.00 60.94 92 PRO A C 1
ATOM 683 O O . PRO A 1 92 ? -34.755 11.754 41.226 1.00 60.94 92 PRO A O 1
ATOM 686 N N . PRO A 1 93 ? -36.444 12.024 39.762 1.00 61.38 93 PRO A N 1
ATOM 687 C CA . PRO A 1 93 ? -36.856 13.285 40.349 1.00 61.38 93 PRO A CA 1
ATOM 688 C C . PRO A 1 93 ? -37.258 13.030 41.803 1.00 61.38 93 PRO A C 1
ATOM 690 O O . PRO A 1 93 ? -38.210 12.293 42.070 1.00 61.38 93 PRO A O 1
ATOM 693 N N . VAL A 1 94 ? -36.513 13.630 42.734 1.00 64.31 94 VAL A N 1
ATOM 694 C CA . VAL A 1 94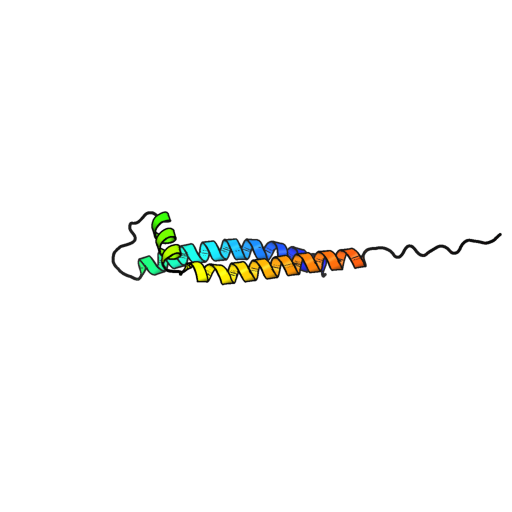 ? -36.878 13.717 44.147 1.00 64.31 94 VAL A CA 1
ATOM 695 C C . VAL A 1 94 ? -38.220 14.444 44.199 1.00 64.31 94 VAL A C 1
ATOM 697 O O . VAL A 1 94 ? -38.293 15.650 43.973 1.00 64.31 94 VAL A O 1
ATOM 700 N N . ARG A 1 95 ? -39.307 13.694 44.413 1.00 62.56 95 ARG A N 1
ATOM 701 C CA . ARG A 1 95 ? -40.590 14.287 44.787 1.00 62.56 95 ARG A CA 1
ATOM 702 C C . ARG A 1 95 ? -40.478 14.714 46.247 1.00 62.56 95 ARG A C 1
ATOM 704 O O . ARG A 1 95 ? -40.133 13.889 47.090 1.00 62.56 95 ARG A O 1
ATOM 711 N N . HIS A 1 96 ? -40.713 16.005 46.462 1.00 57.81 96 HIS A N 1
ATOM 712 C CA . HIS A 1 96 ? -40.881 16.648 47.762 1.00 57.81 96 HIS A CA 1
ATOM 713 C C . HIS A 1 96 ? -41.933 15.951 48.625 1.00 57.81 96 HIS A C 1
ATOM 715 O O . HIS A 1 96 ? -42.938 15.472 48.045 1.00 57.81 96 HIS A O 1
#

pLDDT: mean 72.35, std 12.31, range [46.0, 89.38]

Sequence (96 aa):
MQRFFGILLLIAAPILLIGSFLAFFYLLELACGMNTTGCHQATGQLYAEAITSGAIAILLVPMALAAALGALGWWLLRRSAADSIPVRTAEPPVRH

Radius of gyration: 24.18 Å; chains: 1; bounding box: 58×28×73 Å

Foldseek 3Di:
DLLVLLVVLQVVLVVLLVVQVVVVLVVLVVVVVVDPDDPPDDSVVSVVCCVVVVVCVSSVVSNVVSVVSNVSSVVSNVVVVVVPPPPPPPPPPPDD

Secondary structure (DSSP, 8-state):
-HHHHHHHHHHHHHHHHHHHHHHHHHHHHHHHHHSSS---S-HHHHHHHHHHTTTTHHHHHHHHHHHHHHHHHHHHHHHHHHTTS-----PPP---